Protein AF-A0A499VLR2-F1 (afdb_monomer_lite)

Structure (mmCIF, N/CA/C/O backbone):
data_AF-A0A499VLR2-F1
#
_entry.id   AF-A0A499VLR2-F1
#
loop_
_atom_site.group_PDB
_atom_site.id
_atom_site.type_symbol
_atom_site.label_atom_id
_atom_site.label_alt_id
_atom_site.label_comp_id
_atom_site.label_asym_id
_atom_site.label_entity_id
_atom_site.label_seq_id
_atom_site.pdbx_PDB_ins_code
_atom_site.Cartn_x
_atom_site.Cartn_y
_atom_site.Cartn_z
_atom_site.occupancy
_atom_site.B_iso_or_equiv
_atom_site.auth_seq_id
_atom_site.auth_comp_id
_atom_site.auth_asym_id
_atom_site.auth_atom_id
_atom_site.pdbx_PDB_model_num
ATOM 1 N N . MET A 1 1 ? 18.182 -10.866 0.833 1.00 75.00 1 MET A N 1
ATOM 2 C CA . MET A 1 1 ? 17.300 -10.562 -0.309 1.00 75.00 1 MET A CA 1
ATOM 3 C C . MET A 1 1 ? 16.477 -9.338 0.038 1.00 75.00 1 MET A C 1
ATOM 5 O O . MET A 1 1 ? 16.044 -9.208 1.186 1.00 75.00 1 MET A O 1
ATOM 9 N N . SER A 1 2 ? 16.359 -8.427 -0.916 1.00 87.06 2 SER A N 1
ATOM 10 C CA . SER A 1 2 ? 15.653 -7.152 -0.811 1.00 87.06 2 SER A CA 1
ATOM 11 C C . SER A 1 2 ? 14.658 -7.045 -1.971 1.00 87.06 2 SER A C 1
ATOM 13 O O . SER A 1 2 ? 14.656 -7.914 -2.837 1.00 87.06 2 SER A O 1
ATOM 15 N N . GLN A 1 3 ? 13.764 -6.067 -1.935 1.00 91.12 3 GLN A N 1
ATOM 16 C CA . GLN A 1 3 ? 12.796 -5.790 -2.996 1.00 91.12 3 GLN A CA 1
ATOM 17 C C . GLN A 1 3 ? 12.915 -4.324 -3.372 1.00 91.12 3 GLN A C 1
ATOM 19 O O . GLN A 1 3 ? 13.134 -3.509 -2.486 1.00 91.12 3 GLN A O 1
ATOM 24 N N . TYR A 1 4 ? 12.758 -3.998 -4.646 1.00 92.81 4 TYR A N 1
ATOM 25 C CA . TYR A 1 4 ? 12.873 -2.650 -5.176 1.00 92.81 4 TYR A CA 1
ATOM 26 C C . TYR A 1 4 ? 11.504 -2.083 -5.524 1.00 92.81 4 TYR A C 1
ATOM 28 O O . TYR A 1 4 ? 10.667 -2.738 -6.135 1.00 92.81 4 TYR A O 1
ATOM 36 N N . PHE A 1 5 ? 11.294 -0.833 -5.146 1.00 94.31 5 PHE A N 1
ATOM 37 C CA . PHE A 1 5 ? 10.159 -0.029 -5.559 1.00 94.31 5 PHE A CA 1
ATOM 38 C C . PHE A 1 5 ? 10.687 1.125 -6.392 1.00 94.31 5 PHE A C 1
ATOM 40 O O . PHE A 1 5 ? 11.601 1.832 -5.954 1.00 94.31 5 PHE A O 1
ATOM 47 N N . SER A 1 6 ? 10.117 1.315 -7.571 1.00 93.50 6 SER A N 1
ATOM 48 C CA . SER A 1 6 ? 10.561 2.323 -8.529 1.00 93.50 6 SER A CA 1
ATOM 49 C C . SER A 1 6 ? 9.383 3.040 -9.165 1.00 93.50 6 SER A C 1
ATOM 51 O O . SER A 1 6 ? 8.266 2.529 -9.229 1.00 93.50 6 SER A O 1
ATOM 53 N N . MET A 1 7 ? 9.643 4.260 -9.614 1.00 92.38 7 MET A N 1
ATOM 54 C CA . MET A 1 7 ? 8.709 5.080 -10.368 1.00 92.38 7 MET A CA 1
ATOM 55 C C . MET A 1 7 ? 9.277 5.242 -11.775 1.00 92.38 7 MET A C 1
ATOM 57 O O . MET A 1 7 ? 10.134 6.089 -12.023 1.00 92.38 7 MET A O 1
ATOM 61 N N . GLY A 1 8 ? 8.859 4.364 -12.687 1.00 89.06 8 GLY A N 1
ATOM 62 C CA . GLY A 1 8 ? 9.536 4.217 -13.970 1.00 89.06 8 GLY A CA 1
ATOM 63 C C . GLY A 1 8 ? 10.961 3.703 -13.763 1.00 89.06 8 GLY A C 1
ATOM 64 O O . GLY A 1 8 ? 11.162 2.619 -13.213 1.00 89.06 8 GLY A O 1
ATOM 65 N N . GLU A 1 9 ? 11.946 4.487 -14.197 1.00 86.81 9 GLU A N 1
ATOM 66 C CA . GLU A 1 9 ? 13.372 4.152 -14.069 1.00 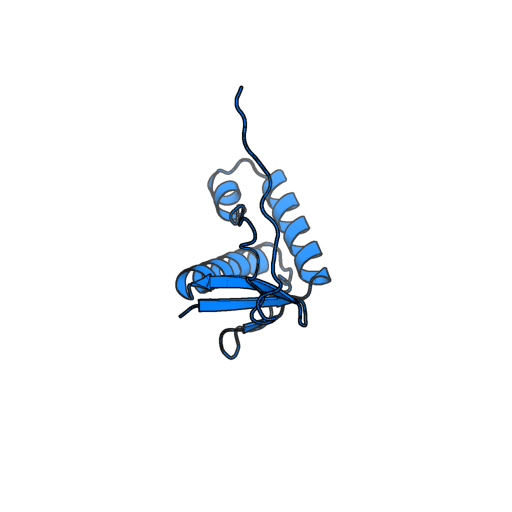86.81 9 GLU A CA 1
ATOM 67 C C . GLU A 1 9 ? 13.996 4.642 -12.752 1.00 86.81 9 GLU A C 1
ATOM 69 O O . GLU A 1 9 ? 15.129 4.283 -12.439 1.00 86.81 9 GLU A O 1
ATOM 74 N N . GLU A 1 10 ? 13.281 5.450 -11.964 1.00 87.69 10 GLU A N 1
ATOM 75 C CA . GLU A 1 10 ? 13.811 6.023 -10.726 1.00 87.69 10 GLU A CA 1
ATOM 76 C C . GLU A 1 10 ? 13.611 5.060 -9.540 1.00 87.69 10 GLU A C 1
ATOM 78 O O . GLU A 1 10 ? 12.465 4.768 -9.176 1.00 87.69 10 GLU A O 1
ATOM 83 N N . PRO A 1 11 ? 14.687 4.552 -8.906 1.00 88.31 11 PRO A N 1
ATOM 84 C CA . PRO A 1 11 ? 14.569 3.722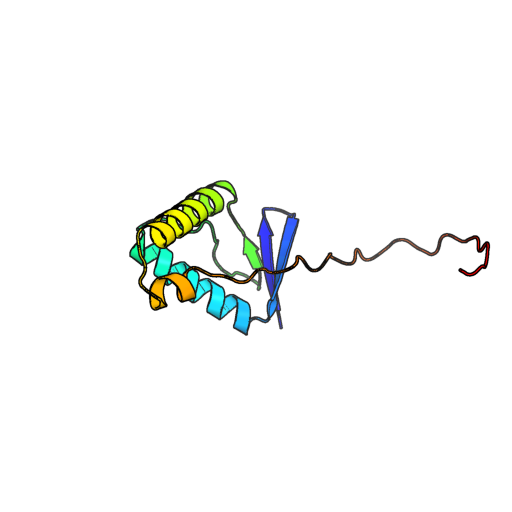 -7.715 1.00 88.31 11 PRO A CA 1
ATOM 85 C C . PRO A 1 11 ? 14.199 4.582 -6.502 1.00 88.31 11 PRO A C 1
ATOM 87 O O . PRO A 1 11 ? 14.909 5.521 -6.155 1.00 88.31 11 PRO A O 1
ATOM 90 N N . LEU A 1 12 ? 13.114 4.224 -5.815 1.00 90.38 12 LEU A N 1
ATOM 91 C CA . LEU A 1 12 ? 12.596 4.980 -4.673 1.00 90.38 12 LEU A CA 1
ATOM 92 C C . LEU A 1 12 ? 12.941 4.321 -3.333 1.00 90.38 12 LEU A C 1
ATOM 94 O O . LEU A 1 12 ? 13.290 4.995 -2.365 1.00 90.38 12 LEU A O 1
ATOM 98 N N . TRP A 1 13 ? 12.810 2.995 -3.247 1.00 90.94 13 TRP A N 1
ATOM 99 C CA . TRP A 1 13 ? 12.965 2.277 -1.983 1.00 90.94 13 TRP A CA 1
ATOM 100 C C . TRP A 1 13 ? 13.425 0.833 -2.202 1.00 90.94 13 TRP A C 1
ATOM 102 O O . TRP A 1 13 ? 12.852 0.121 -3.020 1.00 90.94 13 TRP A O 1
ATOM 112 N N . ASN A 1 14 ? 14.436 0.386 -1.446 1.00 92.62 14 ASN A N 1
ATOM 113 C CA . ASN A 1 14 ? 14.960 -0.987 -1.489 1.00 92.62 14 ASN A CA 1
ATOM 114 C C . ASN A 1 14 ? 14.915 -1.684 -0.108 1.00 92.62 14 ASN A C 1
ATOM 116 O O . ASN A 1 14 ? 15.941 -1.842 0.563 1.00 92.62 14 ASN A O 1
ATOM 120 N N . PRO A 1 15 ? 13.728 -2.050 0.396 1.00 91.00 15 PRO A N 1
ATOM 121 C CA . PRO A 1 15 ? 13.573 -2.746 1.671 1.00 91.00 15 PRO A CA 1
ATOM 122 C C . PRO A 1 15 ? 13.991 -4.215 1.637 1.00 91.00 15 PRO A C 1
ATOM 124 O O . PRO A 1 15 ? 14.005 -4.878 0.607 1.00 91.00 15 PRO A O 1
ATOM 127 N N . SER A 1 16 ? 14.181 -4.804 2.822 1.00 94.31 16 SER A N 1
ATOM 128 C CA . SER A 1 16 ? 14.167 -6.269 2.948 1.00 94.31 16 SER A CA 1
ATOM 129 C C . SER A 1 16 ? 12.831 -6.858 2.466 1.00 94.31 16 SER A C 1
ATOM 131 O O . SER A 1 16 ? 11.769 -6.274 2.705 1.00 94.31 16 SER A O 1
ATOM 133 N N . SER A 1 17 ? 12.844 -8.072 1.905 1.00 92.12 17 SER A N 1
ATOM 134 C CA . SER A 1 17 ? 11.620 -8.737 1.417 1.00 92.12 17 SER A CA 1
ATOM 135 C C . SER A 1 17 ? 10.545 -8.901 2.506 1.00 92.12 17 SER A C 1
ATOM 137 O O . SER A 1 17 ? 9.348 -8.939 2.229 1.00 92.12 17 SER A O 1
ATOM 139 N N . ARG A 1 18 ? 10.947 -8.982 3.785 1.00 92.88 18 ARG A N 1
ATOM 140 C CA . ARG A 1 18 ? 10.003 -9.043 4.912 1.00 92.88 18 ARG A CA 1
ATOM 141 C C . ARG A 1 18 ? 9.277 -7.714 5.122 1.00 92.88 18 ARG A C 1
ATOM 143 O O . ARG A 1 18 ? 8.074 -7.737 5.371 1.00 92.88 18 ARG A O 1
ATOM 150 N N . ALA A 1 19 ? 10.001 -6.598 5.051 1.00 92.19 19 ALA A N 1
ATOM 151 C CA . ALA A 1 19 ? 9.430 -5.265 5.216 1.00 92.19 19 ALA A CA 1
ATOM 152 C C . ALA A 1 19 ? 8.504 -4.922 4.044 1.00 92.19 19 ALA A C 1
ATOM 154 O O . ALA A 1 19 ? 7.365 -4.528 4.274 1.00 92.19 19 ALA A O 1
ATOM 155 N N . ALA A 1 20 ? 8.934 -5.195 2.813 1.00 92.38 20 ALA A N 1
ATOM 156 C CA . ALA A 1 20 ? 8.114 -5.000 1.622 1.00 92.38 20 ALA A CA 1
ATOM 157 C C . ALA A 1 20 ? 6.822 -5.827 1.640 1.00 92.38 20 ALA A C 1
ATOM 159 O O . ALA A 1 20 ? 5.742 -5.295 1.407 1.00 92.38 20 ALA A O 1
ATOM 160 N N . ARG A 1 21 ? 6.884 -7.108 2.028 1.00 92.94 21 ARG A N 1
ATOM 161 C CA . ARG A 1 21 ? 5.672 -7.929 2.180 1.00 92.94 21 ARG A CA 1
ATOM 162 C C . ARG A 1 21 ? 4.708 -7.375 3.231 1.00 92.94 21 ARG A C 1
ATOM 164 O O . ARG A 1 21 ? 3.497 -7.492 3.057 1.00 92.94 21 ARG A O 1
ATOM 171 N N . LEU A 1 22 ? 5.221 -6.848 4.344 1.00 93.31 22 LEU A N 1
ATOM 172 C CA . LEU A 1 22 ? 4.373 -6.252 5.379 1.00 93.31 22 LEU A CA 1
ATOM 173 C C . LEU A 1 22 ? 3.719 -4.965 4.870 1.00 93.31 22 LEU A C 1
ATOM 175 O O . LEU A 1 22 ? 2.512 -4.814 5.025 1.00 93.31 22 LEU A O 1
ATOM 179 N N . PHE A 1 23 ? 4.500 -4.110 4.209 1.00 92.38 23 PHE A N 1
ATOM 180 C CA . PHE A 1 23 ? 4.021 -2.897 3.557 1.00 92.38 23 PHE A CA 1
ATOM 181 C C . PHE A 1 23 ? 2.900 -3.203 2.556 1.00 92.38 23 PHE A C 1
ATOM 183 O O . PHE A 1 23 ? 1.797 -2.701 2.720 1.00 92.38 23 PHE A O 1
ATOM 190 N N . LEU A 1 24 ? 3.120 -4.120 1.608 1.00 93.81 24 LEU A N 1
ATOM 191 C CA . LEU A 1 24 ? 2.118 -4.505 0.603 1.00 93.81 24 LEU A CA 1
ATOM 192 C C . LEU A 1 24 ? 0.809 -5.007 1.229 1.00 93.81 24 LEU A C 1
ATOM 194 O O . LEU A 1 24 ? -0.277 -4.632 0.796 1.00 93.81 24 LEU A O 1
ATOM 198 N N . ARG A 1 25 ? 0.891 -5.834 2.280 1.00 94.50 25 ARG A N 1
ATOM 199 C CA . ARG A 1 25 ? -0.305 -6.326 2.987 1.00 94.50 25 ARG A CA 1
ATOM 200 C C . ARG A 1 25 ? -1.065 -5.206 3.677 1.00 94.50 25 ARG A C 1
ATOM 202 O O . ARG A 1 25 ? -2.289 -5.217 3.679 1.00 94.50 25 ARG A O 1
ATOM 209 N N . GLN A 1 26 ? -0.345 -4.273 4.282 1.00 93.62 26 GLN A N 1
ATOM 210 C CA . GLN A 1 26 ? -0.960 -3.155 4.970 1.00 93.62 26 GLN A CA 1
ATOM 211 C C . GLN A 1 26 ? -1.573 -2.153 3.983 1.00 93.62 26 GLN A C 1
ATOM 213 O O . GLN A 1 26 ? -2.663 -1.644 4.236 1.00 93.62 26 GLN A O 1
ATOM 218 N N . THR A 1 27 ? -0.935 -1.935 2.833 1.00 94.94 27 THR A N 1
ATOM 219 C CA . THR A 1 27 ? -1.509 -1.170 1.723 1.00 94.94 27 THR A CA 1
ATOM 220 C C . THR A 1 27 ? -2.812 -1.802 1.237 1.00 94.94 27 THR A C 1
ATOM 222 O O . THR A 1 27 ? -3.822 -1.107 1.168 1.00 94.94 27 THR A O 1
ATOM 225 N N . ALA A 1 28 ? -2.839 -3.123 1.022 1.00 95.31 28 ALA A N 1
ATOM 226 C CA . ALA A 1 28 ? -4.041 -3.840 0.588 1.00 95.31 28 ALA A CA 1
ATOM 227 C C . ALA A 1 28 ? -5.226 -3.711 1.568 1.00 95.31 28 ALA A C 1
ATOM 229 O O . ALA A 1 28 ? -6.382 -3.694 1.146 1.00 95.31 28 ALA A O 1
ATOM 230 N N . VAL A 1 29 ? -4.967 -3.577 2.877 1.00 94.94 29 VAL A N 1
ATOM 231 C CA . VAL A 1 29 ? -6.022 -3.283 3.867 1.00 94.94 29 VAL A CA 1
ATOM 232 C C . VAL A 1 29 ? -6.677 -1.933 3.578 1.00 94.94 29 VAL A C 1
ATOM 234 O O . VAL A 1 29 ? -7.901 -1.836 3.597 1.00 94.94 29 VAL A O 1
ATOM 237 N N . PHE A 1 30 ? -5.888 -0.900 3.281 1.00 94.56 30 PHE A N 1
ATOM 238 C CA . PHE A 1 30 ? -6.428 0.421 2.958 1.00 94.56 30 PHE A CA 1
ATOM 239 C C . PHE A 1 30 ? -7.046 0.491 1.562 1.00 94.56 30 PHE A C 1
ATOM 241 O O . PHE A 1 30 ? -8.019 1.217 1.391 1.00 94.56 30 PHE A O 1
ATOM 248 N N . GLU A 1 31 ? -6.558 -0.276 0.585 1.00 96.38 31 GLU A N 1
ATOM 249 C CA . GLU A 1 31 ? -7.239 -0.403 -0.711 1.00 96.38 31 GLU A CA 1
ATOM 250 C C . GLU A 1 31 ? -8.654 -0.958 -0.537 1.00 96.38 31 GLU A C 1
ATOM 252 O O . GLU A 1 31 ? -9.607 -0.407 -1.087 1.00 96.38 31 GLU A O 1
ATOM 257 N N . ALA A 1 32 ? -8.808 -2.002 0.283 1.00 96.81 32 ALA A N 1
ATOM 258 C CA . ALA A 1 32 ? -10.109 -2.588 0.585 1.00 96.81 32 ALA A CA 1
ATOM 259 C C . ALA A 1 32 ? -11.009 -1.642 1.398 1.00 96.81 32 ALA A C 1
ATOM 261 O O . ALA A 1 32 ? -12.190 -1.511 1.089 1.00 96.81 32 ALA A O 1
ATOM 262 N N . GLU A 1 33 ? -10.457 -0.970 2.412 1.00 94.81 33 GLU A N 1
ATOM 263 C CA . GLU A 1 33 ? -11.203 -0.040 3.274 1.00 94.81 33 GLU A CA 1
ATOM 264 C C . GLU A 1 33 ? -11.669 1.215 2.519 1.00 94.81 33 GLU A C 1
ATOM 266 O O . GLU A 1 33 ? -12.770 1.713 2.748 1.00 94.81 33 GLU A O 1
ATOM 271 N N . LEU A 1 34 ? -10.838 1.747 1.618 1.00 95.19 34 LEU A N 1
ATOM 272 C CA . LEU A 1 34 ? -11.128 2.980 0.882 1.00 95.19 34 LEU A CA 1
ATOM 273 C C . LEU A 1 34 ? -11.793 2.729 -0.476 1.00 95.19 34 LEU A C 1
ATOM 275 O O . LEU A 1 34 ? -12.353 3.662 -1.050 1.00 95.19 34 LEU A O 1
ATOM 279 N N . GLY A 1 35 ? -11.727 1.503 -1.002 1.00 97.25 35 GLY A N 1
ATOM 280 C CA . GLY A 1 35 ? -12.192 1.170 -2.350 1.00 97.25 35 GLY A CA 1
ATOM 281 C C . GLY A 1 35 ? -11.381 1.855 -3.454 1.00 97.25 35 GLY A C 1
ATOM 282 O O . GLY A 1 35 ? -11.911 2.110 -4.535 1.00 97.25 35 GLY A O 1
ATOM 283 N N . LEU A 1 36 ? -10.118 2.194 -3.175 1.00 97.62 36 LEU A N 1
ATOM 284 C CA . LEU A 1 36 ? -9.230 2.922 -4.081 1.00 97.62 36 LEU A CA 1
ATOM 285 C C . LEU A 1 36 ? -7.963 2.107 -4.359 1.00 97.62 36 LEU A C 1
ATOM 287 O O . LEU A 1 36 ? -7.416 1.527 -3.422 1.00 97.62 36 LEU A O 1
ATOM 291 N N . PRO A 1 37 ? -7.463 2.092 -5.606 1.00 97.31 37 PRO A N 1
ATOM 292 C CA . PRO A 1 37 ? -6.173 1.485 -5.910 1.00 97.31 37 PRO A CA 1
ATOM 293 C C . PRO A 1 37 ? -5.033 2.294 -5.280 1.00 97.31 37 PRO A C 1
ATOM 295 O O . PRO A 1 37 ? -5.087 3.522 -5.246 1.00 97.31 37 PRO A O 1
ATOM 298 N N . SER A 1 38 ? -3.984 1.611 -4.824 1.00 96.81 38 SER A N 1
ATOM 299 C CA . SER A 1 38 ? -2.817 2.226 -4.179 1.00 96.81 38 SER A CA 1
ATOM 300 C C . SER A 1 38 ? -1.764 2.769 -5.136 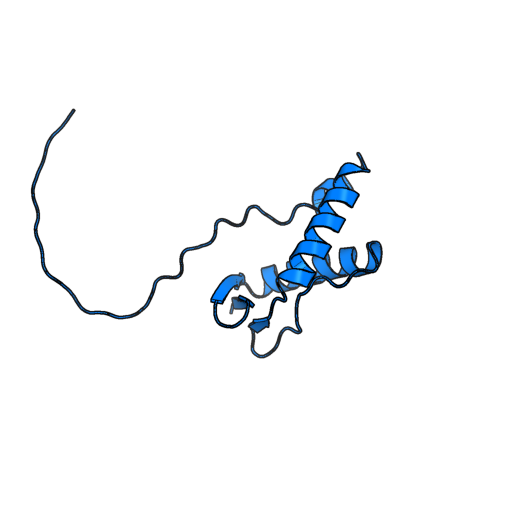1.00 96.81 38 SER A C 1
ATOM 302 O O . SER A 1 38 ? -0.880 3.506 -4.711 1.00 96.81 38 SER A O 1
ATOM 304 N N . GLY A 1 39 ? -1.825 2.387 -6.413 1.00 96.31 39 GLY A N 1
ATOM 305 C CA . GLY A 1 39 ? -0.795 2.713 -7.401 1.00 96.31 39 GLY A CA 1
ATOM 306 C C . GLY A 1 39 ? 0.441 1.814 -7.326 1.00 96.31 39 GLY A C 1
ATOM 307 O O . GLY A 1 39 ? 1.365 2.008 -8.108 1.00 96.31 39 GLY A O 1
ATOM 308 N N . LEU A 1 40 ? 0.465 0.821 -6.430 1.00 96.00 40 LEU A N 1
ATOM 309 C CA . LEU A 1 40 ? 1.497 -0.213 -6.419 1.00 96.00 40 LEU A CA 1
ATOM 310 C C . LEU A 1 40 ? 1.186 -1.276 -7.479 1.00 96.00 40 LEU A C 1
ATOM 312 O O . LEU A 1 40 ? 0.101 -1.859 -7.496 1.00 96.00 40 LEU A O 1
ATOM 316 N N . GLY A 1 41 ? 2.149 -1.533 -8.357 1.00 95.06 41 GLY A N 1
ATOM 317 C CA . GLY A 1 41 ? 2.113 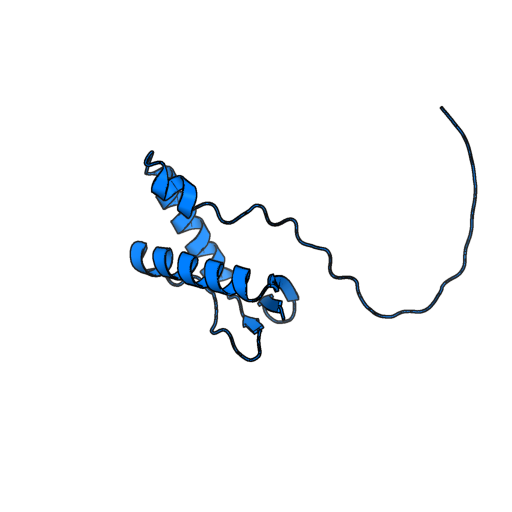-2.627 -9.316 1.00 95.06 41 GLY A CA 1
ATOM 318 C C . GLY A 1 41 ? 2.339 -3.999 -8.665 1.00 95.06 41 GLY A C 1
ATOM 319 O O . GLY A 1 41 ? 2.600 -4.104 -7.462 1.00 95.06 41 GLY A O 1
ATOM 320 N N . PRO A 1 42 ? 2.245 -5.086 -9.451 1.00 94.56 42 PRO A N 1
ATOM 321 C CA . PRO A 1 42 ? 2.612 -6.409 -8.968 1.00 94.56 42 PRO A CA 1
ATOM 322 C C . PRO A 1 42 ? 4.106 -6.456 -8.615 1.00 94.56 42 PRO A C 1
ATOM 324 O O . PRO A 1 42 ? 4.931 -5.803 -9.250 1.00 94.56 42 PRO A O 1
ATOM 327 N N . MET A 1 43 ? 4.447 -7.251 -7.599 1.00 93.81 43 MET A N 1
ATOM 328 C CA . MET A 1 43 ? 5.837 -7.562 -7.268 1.00 93.81 43 MET A CA 1
ATOM 329 C C . MET A 1 43 ? 6.337 -8.660 -8.215 1.00 93.81 43 MET A C 1
ATOM 331 O O . MET A 1 43 ? 5.963 -9.825 -8.055 1.00 93.81 43 MET A O 1
ATOM 335 N N . GLU A 1 44 ? 7.176 -8.298 -9.179 1.00 93.38 44 GLU A N 1
ATOM 336 C CA . GLU A 1 44 ? 7.714 -9.179 -10.218 1.00 93.38 44 GLU A CA 1
ATOM 337 C C . GLU A 1 44 ? 9.238 -9.063 -10.263 1.00 93.38 44 GLU A C 1
ATOM 339 O O . GLU A 1 44 ? 9.777 -7.966 -10.300 1.00 93.38 44 GLU A O 1
ATOM 344 N N . ASN A 1 45 ? 9.953 -10.194 -10.248 1.00 92.38 45 ASN A N 1
ATOM 345 C CA . ASN A 1 45 ? 11.426 -10.220 -10.225 1.00 92.38 45 ASN A CA 1
ATOM 346 C C . ASN A 1 45 ? 12.049 -9.347 -9.115 1.00 92.38 45 ASN A C 1
ATOM 348 O O . ASN A 1 45 ? 13.067 -8.700 -9.329 1.00 92.38 45 ASN A O 1
ATOM 352 N N . ASP A 1 46 ? 11.428 -9.344 -7.931 1.00 92.75 46 ASP A N 1
ATOM 353 C CA . ASP A 1 46 ? 11.791 -8.495 -6.787 1.00 92.75 46 ASP A CA 1
ATOM 354 C C . ASP A 1 46 ? 11.629 -6.978 -7.021 1.00 92.75 46 ASP A C 1
ATOM 356 O O . ASP A 1 46 ? 12.072 -6.193 -6.185 1.00 92.75 46 ASP A O 1
ATOM 360 N N . GLU A 1 47 ? 10.934 -6.561 -8.082 1.00 93.25 47 GLU A N 1
ATOM 361 C CA . GLU A 1 47 ? 10.619 -5.166 -8.401 1.00 93.25 47 GLU A CA 1
ATOM 362 C C . GLU A 1 47 ? 9.108 -4.883 -8.358 1.00 93.25 47 GLU A C 1
ATOM 364 O O . GLU A 1 47 ? 8.276 -5.717 -8.711 1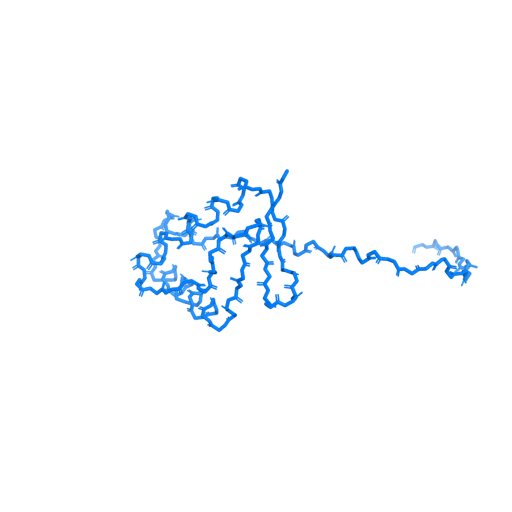.00 93.25 47 GLU A O 1
ATOM 369 N N . CYS A 1 48 ? 8.743 -3.673 -7.937 1.00 95.19 48 CYS A N 1
ATOM 370 C CA . CYS A 1 48 ? 7.379 -3.155 -7.928 1.00 95.19 48 CYS A CA 1
ATOM 371 C C . CYS A 1 48 ? 7.364 -1.746 -8.523 1.00 95.19 48 CYS A C 1
ATOM 373 O O . CYS A 1 48 ? 7.931 -0.813 -7.951 1.00 95.19 48 CYS A O 1
ATOM 375 N N . GLN A 1 49 ? 6.658 -1.581 -9.639 1.00 96.12 49 GLN A N 1
ATOM 376 C CA . GLN A 1 49 ? 6.452 -0.275 -10.263 1.00 96.12 49 GLN A CA 1
ATOM 377 C C . GLN A 1 49 ? 5.370 0.518 -9.532 1.00 96.12 49 GLN A C 1
ATOM 379 O O . GLN A 1 49 ? 4.362 -0.043 -9.104 1.00 96.12 49 GLN A O 1
ATOM 384 N N . ILE A 1 50 ? 5.578 1.822 -9.390 1.00 96.06 50 ILE A N 1
ATOM 385 C CA . ILE A 1 50 ? 4.664 2.741 -8.718 1.00 96.06 50 ILE A CA 1
ATOM 386 C C . ILE A 1 50 ? 4.109 3.736 -9.734 1.00 96.06 50 ILE A C 1
ATOM 388 O O . ILE A 1 50 ? 4.854 4.506 -10.340 1.00 96.06 50 ILE A O 1
ATOM 392 N N . ASP A 1 51 ? 2.784 3.778 -9.850 1.00 96.56 51 ASP A N 1
ATOM 393 C CA . ASP A 1 51 ? 2.077 4.888 -10.480 1.00 96.56 51 ASP A CA 1
ATOM 394 C C . ASP A 1 51 ? 1.961 6.044 -9.478 1.00 96.56 51 ASP A C 1
ATOM 396 O O . ASP A 1 51 ? 1.239 5.972 -8.480 1.00 96.56 51 ASP A O 1
ATOM 400 N N . SER A 1 52 ? 2.692 7.124 -9.744 1.00 92.62 52 SER A N 1
ATOM 401 C CA . SER A 1 52 ? 2.795 8.282 -8.854 1.00 92.62 52 SER A CA 1
ATOM 402 C C . SER A 1 52 ? 1.490 9.051 -8.687 1.00 92.62 52 SER A C 1
ATOM 404 O O . SER A 1 52 ? 1.207 9.572 -7.605 1.00 92.62 52 SER A O 1
ATOM 406 N N . VAL A 1 53 ? 0.678 9.105 -9.742 1.00 95.38 53 VAL A N 1
ATOM 407 C CA . VAL A 1 53 ? -0.585 9.839 -9.750 1.00 95.38 53 VAL A CA 1
ATOM 408 C C . VAL A 1 53 ? -1.601 9.083 -8.905 1.00 95.38 53 VAL A C 1
ATOM 410 O O . VAL A 1 53 ? -2.263 9.674 -8.047 1.00 95.38 53 VAL A O 1
ATOM 413 N N . VAL A 1 54 ? -1.681 7.765 -9.097 1.00 97.31 54 VAL A N 1
ATOM 414 C CA . VAL A 1 54 ? -2.579 6.906 -8.321 1.00 97.31 54 VAL A CA 1
ATOM 415 C C . VAL A 1 54 ? -2.131 6.834 -6.860 1.00 97.31 54 VAL A C 1
ATOM 417 O O . VAL A 1 54 ? -2.962 7.008 -5.966 1.00 97.31 54 VAL A O 1
ATOM 420 N N . LEU A 1 55 ? -0.827 6.683 -6.601 1.00 94.56 55 LEU A N 1
ATOM 421 C CA . LEU A 1 55 ? -0.287 6.674 -5.240 1.00 94.56 55 LEU A CA 1
ATOM 422 C C . LEU A 1 55 ? -0.567 7.990 -4.506 1.00 94.56 55 LEU A C 1
ATOM 424 O O . LEU A 1 55 ? -0.954 7.967 -3.339 1.00 94.56 55 LEU A O 1
ATOM 428 N N . GLY A 1 56 ? -0.428 9.136 -5.178 1.00 93.75 56 GLY A N 1
ATOM 429 C CA . GLY A 1 56 ? -0.740 10.438 -4.591 1.00 93.75 56 GLY A CA 1
ATOM 430 C C . GLY A 1 56 ? -2.211 10.564 -4.184 1.00 93.75 56 GLY A C 1
ATOM 431 O O . GLY A 1 56 ? -2.519 11.016 -3.078 1.00 93.75 56 GLY A O 1
ATOM 432 N N . ALA A 1 57 ? -3.135 10.126 -5.044 1.00 96.38 57 ALA A N 1
ATOM 433 C CA . ALA A 1 57 ? -4.564 10.121 -4.730 1.00 96.38 57 ALA A CA 1
ATOM 434 C C . ALA A 1 57 ? -4.888 9.189 -3.548 1.00 96.38 57 ALA A C 1
ATOM 436 O O . ALA A 1 57 ? -5.609 9.580 -2.626 1.00 96.38 57 ALA A O 1
ATOM 437 N N . PHE A 1 58 ? -4.309 7.987 -3.542 1.00 96.12 58 PHE A N 1
ATOM 438 C CA . PHE A 1 58 ? -4.466 7.017 -2.464 1.00 96.12 58 PHE A CA 1
ATOM 439 C C . PHE A 1 58 ? -3.923 7.531 -1.126 1.00 96.12 58 PHE A C 1
ATOM 441 O O . PHE A 1 58 ? -4.626 7.488 -0.116 1.00 96.12 58 PHE A O 1
ATOM 448 N N . ALA A 1 59 ? -2.706 8.081 -1.109 1.00 93.31 59 ALA A N 1
ATOM 449 C CA . ALA A 1 59 ? -2.079 8.616 0.097 1.00 93.31 59 ALA A CA 1
ATOM 450 C C . ALA A 1 59 ? -2.906 9.757 0.711 1.00 93.31 59 ALA A C 1
ATOM 452 O O . ALA A 1 59 ? -3.154 9.766 1.919 1.00 93.31 59 ALA A O 1
ATOM 453 N N . ASN A 1 60 ? -3.416 10.671 -0.119 1.00 94.50 60 ASN A N 1
ATOM 454 C CA . ASN A 1 60 ? -4.318 11.731 0.333 1.00 94.50 60 ASN A CA 1
ATOM 455 C C . ASN A 1 60 ? -5.613 11.168 0.938 1.00 94.50 60 ASN A C 1
ATOM 457 O O . ASN A 1 60 ? -6.083 11.664 1.963 1.00 94.50 60 ASN A O 1
ATOM 461 N N . ALA A 1 61 ? -6.178 10.107 0.353 1.00 94.94 61 ALA A N 1
ATOM 462 C CA . ALA A 1 61 ? -7.363 9.452 0.896 1.00 94.94 61 ALA A CA 1
ATOM 463 C C . ALA A 1 61 ? -7.092 8.773 2.252 1.00 94.94 61 ALA A C 1
ATOM 465 O O . ALA A 1 61 ? -7.917 8.888 3.163 1.00 94.94 61 ALA A O 1
ATOM 466 N N . VAL A 1 62 ? -5.929 8.130 2.425 1.00 92.69 62 VAL A N 1
ATOM 467 C CA . VAL A 1 62 ? -5.494 7.552 3.710 1.00 92.69 62 VAL A CA 1
ATOM 468 C C . VAL A 1 62 ? -5.332 8.644 4.772 1.00 92.69 62 VAL A C 1
ATOM 470 O O . VAL A 1 62 ? -5.831 8.485 5.887 1.00 92.69 62 VAL A O 1
ATOM 473 N N . LEU A 1 63 ? -4.704 9.777 4.437 1.00 91.38 63 LEU A N 1
ATOM 474 C CA . LEU A 1 63 ? -4.554 10.919 5.349 1.00 91.38 63 LEU A CA 1
ATOM 475 C C . LEU A 1 63 ? -5.913 11.504 5.753 1.00 91.38 63 LEU A C 1
ATOM 477 O O . LEU A 1 63 ? -6.197 11.642 6.943 1.00 91.38 63 LEU A O 1
ATOM 481 N N . ALA A 1 64 ? -6.804 11.738 4.790 1.00 92.50 64 ALA A N 1
ATOM 482 C CA . ALA A 1 64 ? -8.153 12.222 5.066 1.00 92.50 64 ALA A CA 1
ATOM 483 C C . ALA A 1 64 ? -8.982 11.219 5.889 1.00 92.50 64 ALA A C 1
ATOM 485 O O . ALA A 1 64 ? -9.840 11.615 6.679 1.00 92.50 64 ALA A O 1
ATOM 486 N N . HIS A 1 65 ? -8.775 9.909 5.707 1.00 90.50 65 HIS A N 1
ATOM 487 C CA . HIS A 1 65 ? -9.390 8.874 6.545 1.00 90.50 65 HIS A CA 1
ATOM 488 C C . HIS A 1 65 ? -8.856 8.930 7.979 1.00 90.50 65 HIS A C 1
ATOM 490 O O . HIS A 1 65 ? -9.639 8.914 8.930 1.00 90.50 65 HIS A O 1
ATOM 496 N N . ARG A 1 66 ? -7.537 9.080 8.136 1.00 90.06 66 ARG A N 1
ATOM 497 C CA . ARG A 1 66 ? -6.864 9.220 9.429 1.00 90.06 66 ARG A CA 1
ATOM 498 C C . ARG A 1 66 ? -7.357 10.441 10.210 1.00 90.06 66 ARG A C 1
ATOM 500 O O . ARG A 1 66 ? -7.595 10.335 11.407 1.00 90.06 66 ARG A O 1
ATOM 507 N N . GLU A 1 67 ? -7.543 11.583 9.553 1.00 90.31 67 GLU A N 1
ATOM 508 C CA . GLU A 1 67 ? -7.997 12.832 10.189 1.00 90.31 67 GLU A CA 1
ATOM 509 C C . GLU A 1 67 ? -9.441 12.773 10.705 1.00 90.31 67 GLU A C 1
ATOM 511 O O . GLU A 1 67 ? -9.791 13.447 11.675 1.00 90.31 67 GLU A O 1
ATOM 516 N N . ARG A 1 68 ? -10.286 11.937 10.093 1.00 91.44 68 ARG A N 1
ATOM 517 C CA . ARG A 1 68 ? -11.697 11.782 10.476 1.00 91.44 68 ARG A CA 1
ATOM 518 C C . ARG A 1 68 ? -11.910 10.931 11.726 1.00 91.44 68 ARG A C 1
ATOM 520 O O . ARG A 1 68 ? -13.037 10.843 12.210 1.00 91.44 68 ARG A O 1
ATOM 527 N N . THR A 1 69 ? -10.862 10.310 12.264 1.00 87.12 69 THR A N 1
ATOM 528 C CA . THR A 1 69 ? -10.962 9.411 13.415 1.00 87.12 69 THR A CA 1
ATOM 529 C C . THR A 1 69 ? -9.980 9.776 14.522 1.00 87.12 69 THR A C 1
ATOM 531 O O . THR A 1 69 ? -8.887 10.279 14.293 1.00 87.12 69 THR A O 1
ATOM 534 N N . ARG A 1 70 ? -10.368 9.484 15.766 1.00 85.81 70 ARG A N 1
ATOM 535 C CA . ARG A 1 70 ? -9.471 9.517 16.935 1.00 85.81 70 ARG A CA 1
ATOM 536 C C . ARG A 1 70 ? -9.099 8.1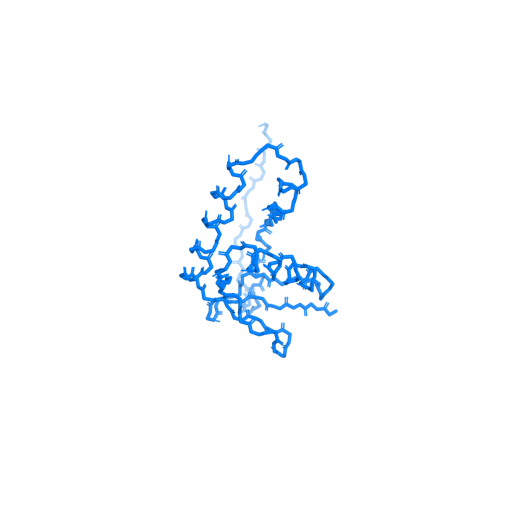11 17.417 1.00 85.81 70 ARG A C 1
ATOM 538 O O . ARG A 1 70 ? -8.504 7.962 18.480 1.00 85.81 70 ARG A O 1
ATOM 545 N N . HIS A 1 71 ? -9.479 7.071 16.672 1.00 89.25 71 HIS A N 1
ATOM 546 C CA . HIS A 1 71 ? -9.278 5.686 17.082 1.00 89.25 71 HIS A CA 1
ATOM 547 C C . HIS A 1 71 ? -7.810 5.273 16.914 1.00 89.25 71 HIS A C 1
ATOM 549 O O . HIS A 1 71 ? -7.303 5.192 15.795 1.00 89.25 71 HIS A O 1
ATOM 555 N N . ALA A 1 72 ? -7.139 4.963 18.025 1.00 87.56 72 ALA A N 1
ATOM 556 C CA . ALA A 1 72 ? -5.691 4.736 18.071 1.00 87.56 72 ALA A CA 1
ATOM 557 C C . ALA A 1 72 ? -5.190 3.665 17.086 1.00 87.56 72 ALA A C 1
ATOM 559 O O . ALA A 1 72 ? -4.131 3.829 16.491 1.00 87.56 72 ALA A O 1
ATOM 560 N N . VAL A 1 73 ? -5.968 2.598 16.870 1.00 87.25 73 VAL A N 1
ATOM 561 C CA . VAL A 1 73 ? -5.612 1.531 15.917 1.00 87.25 73 VAL A CA 1
ATOM 562 C C . VAL A 1 73 ? -5.518 2.058 14.485 1.00 87.25 73 VAL A C 1
ATOM 564 O O . VAL A 1 73 ? -4.532 1.788 13.811 1.00 87.25 73 VAL A O 1
ATOM 567 N N . ILE A 1 74 ? -6.497 2.845 14.031 1.00 86.44 74 ILE A N 1
ATOM 568 C CA . ILE A 1 74 ? -6.488 3.391 12.667 1.00 86.44 74 ILE A CA 1
ATOM 569 C C . ILE A 1 74 ? -5.309 4.353 12.516 1.00 86.44 74 ILE A C 1
ATOM 571 O O . ILE A 1 74 ? -4.559 4.257 11.553 1.00 86.44 74 ILE A O 1
ATOM 575 N N . LEU A 1 75 ? -5.075 5.206 13.518 1.00 87.94 75 LEU A N 1
ATOM 576 C CA . LEU A 1 75 ? -3.931 6.120 13.520 1.00 87.94 75 LEU A CA 1
ATOM 577 C C . LEU A 1 75 ? -2.586 5.383 13.416 1.00 87.94 75 LEU A C 1
ATOM 579 O O . LEU A 1 75 ? -1.707 5.850 12.694 1.00 87.94 75 LEU A O 1
ATOM 583 N N . ALA A 1 76 ? -2.431 4.259 14.124 1.00 87.06 76 ALA A N 1
ATOM 584 C CA . ALA A 1 76 ? -1.215 3.449 14.109 1.00 87.06 76 ALA A CA 1
ATOM 585 C C . ALA A 1 76 ? -1.014 2.719 12.774 1.00 87.06 76 ALA A C 1
ATOM 587 O O . ALA A 1 76 ? 0.107 2.634 12.287 1.00 87.06 76 ALA A O 1
ATOM 588 N N . LEU A 1 77 ? -2.093 2.220 12.171 1.00 86.56 77 LEU A N 1
ATOM 589 C CA . LEU A 1 77 ? -2.041 1.509 10.895 1.00 86.56 77 LEU A CA 1
ATOM 590 C C . LEU A 1 77 ? -1.837 2.453 9.702 1.00 86.56 77 LEU A C 1
ATOM 592 O O . LEU A 1 77 ? -1.190 2.071 8.731 1.00 86.56 77 LEU A O 1
ATOM 596 N N . SER A 1 78 ? -2.348 3.687 9.767 1.00 83.44 78 SER A N 1
ATOM 597 C CA . SER A 1 78 ? -2.165 4.697 8.714 1.00 83.44 78 SER A CA 1
ATOM 598 C C . SER A 1 78 ? -0.753 5.287 8.664 1.00 83.44 78 SER A C 1
ATOM 600 O O . SER A 1 78 ? -0.410 5.941 7.683 1.00 83.44 78 SER A O 1
ATOM 602 N N . LEU A 1 79 ? 0.070 5.086 9.696 1.00 64.00 79 LEU A N 1
ATOM 603 C CA . LEU A 1 79 ? 1.449 5.560 9.713 1.00 64.00 79 LEU A CA 1
ATOM 604 C C . LEU A 1 79 ? 2.356 4.504 9.066 1.00 64.00 79 LEU A C 1
ATOM 606 O O . LEU A 1 79 ? 2.764 3.548 9.721 1.00 64.00 79 LEU A O 1
ATOM 610 N N . HIS A 1 80 ? 2.693 4.679 7.790 1.00 62.03 80 HIS A N 1
ATOM 611 C CA . HIS A 1 80 ? 3.874 4.012 7.237 1.00 62.03 80 HIS A CA 1
ATOM 612 C C . HIS A 1 80 ? 5.063 4.936 7.412 1.00 62.03 80 HIS A C 1
ATOM 614 O O . HIS A 1 80 ? 4.949 6.137 7.186 1.00 62.03 80 HIS A O 1
ATOM 620 N N . GLY A 1 81 ? 6.145 4.354 7.930 1.00 52.03 81 GLY A N 1
ATOM 621 C CA . GLY A 1 81 ? 7.255 5.059 8.547 1.00 52.03 81 GLY A CA 1
ATOM 622 C C . GLY A 1 81 ? 7.796 6.217 7.723 1.00 52.03 81 GLY A C 1
ATOM 623 O O . GLY A 1 81 ? 7.845 6.169 6.496 1.00 52.03 81 GLY A O 1
ATOM 624 N N . GLU A 1 82 ? 8.261 7.224 8.451 1.00 44.97 82 GLU A N 1
ATOM 625 C CA . GLU A 1 82 ? 9.192 8.245 7.990 1.00 44.97 82 GLU A CA 1
ATOM 626 C C . GLU A 1 82 ? 10.478 7.536 7.530 1.00 44.97 82 GLU A C 1
ATOM 628 O O . GLU A 1 82 ? 11.452 7.392 8.264 1.00 44.97 82 GLU A O 1
ATOM 633 N N . GLY A 1 83 ? 10.435 6.949 6.337 1.00 43.69 83 GLY A N 1
ATOM 634 C CA . GLY A 1 83 ? 11.576 6.332 5.696 1.00 43.69 83 GLY A CA 1
ATOM 635 C C . GLY A 1 83 ? 12.433 7.447 5.138 1.00 43.69 83 GLY A C 1
ATOM 636 O O . GLY A 1 83 ? 12.144 7.974 4.069 1.00 43.69 83 GLY A O 1
ATOM 637 N N . THR A 1 84 ? 13.481 7.820 5.868 1.00 39.94 84 THR A N 1
ATOM 638 C CA . THR A 1 84 ? 14.606 8.558 5.297 1.00 39.94 84 THR A CA 1
ATOM 639 C C . THR A 1 84 ? 15.055 7.815 4.041 1.00 39.94 84 THR A C 1
ATOM 641 O O . THR A 1 84 ? 15.487 6.662 4.141 1.00 39.94 84 THR A O 1
ATOM 644 N N . ALA A 1 85 ? 14.902 8.441 2.872 1.00 42.84 85 ALA A N 1
ATOM 645 C CA . ALA A 1 85 ? 15.471 7.948 1.628 1.00 42.84 85 ALA A CA 1
ATOM 646 C C . ALA A 1 85 ? 16.953 7.640 1.881 1.00 42.84 85 ALA A C 1
ATOM 648 O O . ALA A 1 85 ? 17.719 8.521 2.266 1.00 42.84 85 ALA A O 1
ATOM 649 N N . VAL A 1 86 ? 17.339 6.371 1.758 1.00 47.22 86 VAL A N 1
ATOM 650 C CA . VAL A 1 86 ? 18.752 5.998 1.737 1.00 47.22 86 VAL A CA 1
ATOM 651 C C . VAL A 1 86 ? 19.229 6.305 0.328 1.00 47.22 86 VAL A C 1
ATOM 653 O O . VAL A 1 86 ? 18.828 5.642 -0.626 1.00 47.22 86 VAL A O 1
ATOM 656 N N . GLU A 1 87 ? 20.007 7.378 0.235 1.00 42.00 87 GLU A N 1
ATOM 657 C CA . GLU A 1 87 ? 20.681 7.878 -0.957 1.00 42.00 87 GLU A CA 1
ATOM 658 C C . GLU A 1 87 ? 21.366 6.721 -1.698 1.00 42.00 87 GLU A C 1
ATOM 660 O O . GLU A 1 87 ? 22.169 5.979 -1.128 1.00 42.00 87 GLU A O 1
ATOM 665 N N . GLY A 1 88 ? 20.980 6.519 -2.958 1.00 39.94 88 GLY A N 1
ATOM 666 C CA . GLY A 1 88 ? 21.576 5.511 -3.821 1.00 39.94 88 GLY A CA 1
ATOM 667 C C . GLY A 1 88 ? 23.027 5.872 -4.110 1.00 39.94 88 GLY A C 1
ATOM 668 O O . GLY A 1 88 ? 23.302 6.851 -4.800 1.00 39.94 88 GLY A O 1
ATOM 669 N N . GLU A 1 89 ? 23.959 5.074 -3.596 1.00 38.78 89 GLU A N 1
ATOM 670 C CA . GLU A 1 89 ? 25.369 5.170 -3.953 1.00 38.78 89 GLU A CA 1
ATOM 671 C C . GLU A 1 89 ? 25.532 4.769 -5.427 1.00 38.78 89 GLU A C 1
ATOM 673 O O . GLU A 1 89 ? 25.456 3.596 -5.801 1.00 38.78 89 GLU A O 1
ATOM 678 N N . GLY A 1 90 ? 25.697 5.780 -6.281 1.00 37.16 90 GLY A N 1
ATOM 679 C CA . GLY A 1 90 ? 26.017 5.616 -7.689 1.00 37.16 90 GLY A CA 1
ATOM 680 C C . GLY A 1 90 ? 27.373 4.935 -7.853 1.00 37.16 90 GLY A C 1
ATOM 681 O O . GLY A 1 90 ? 28.420 5.498 -7.535 1.00 37.16 90 GLY A O 1
ATOM 682 N N . ALA A 1 91 ? 27.359 3.720 -8.390 1.00 39.03 91 ALA A N 1
ATOM 683 C CA . ALA A 1 91 ? 28.562 3.037 -8.826 1.00 39.03 91 ALA A CA 1
ATOM 684 C C . ALA A 1 91 ? 29.087 3.657 -10.137 1.00 39.03 91 ALA A C 1
ATOM 686 O O . ALA A 1 91 ? 28.471 3.508 -11.190 1.00 39.03 91 ALA A O 1
ATOM 687 N N . GLY A 1 92 ? 30.277 4.267 -10.076 1.00 32.53 92 GLY A N 1
ATOM 688 C CA . GLY A 1 92 ? 31.243 4.234 -11.180 1.00 32.53 92 GLY A CA 1
ATOM 689 C C . GLY A 1 92 ? 31.595 5.554 -11.874 1.00 32.53 92 GLY A C 1
ATOM 690 O O . GLY A 1 92 ? 31.127 5.820 -12.973 1.00 32.53 92 GLY A O 1
ATOM 691 N N . ALA A 1 93 ? 32.564 6.292 -11.323 1.00 33.62 93 ALA A N 1
ATOM 692 C CA . ALA A 1 93 ? 33.555 7.041 -12.106 1.00 33.62 93 ALA A CA 1
ATOM 693 C C . ALA A 1 93 ? 34.821 7.251 -11.252 1.00 33.62 93 ALA A C 1
ATOM 695 O O . ALA A 1 93 ? 34.726 7.495 -10.054 1.00 33.62 93 ALA A O 1
ATOM 696 N N . GLY A 1 94 ? 35.997 7.056 -11.857 1.00 31.56 94 GLY A N 1
ATOM 697 C CA . GLY A 1 94 ? 37.293 6.864 -11.190 1.00 31.56 94 GLY A CA 1
ATOM 698 C C . GLY A 1 94 ? 37.842 8.046 -10.370 1.00 31.56 94 GLY A C 1
ATOM 699 O O . GLY A 1 94 ? 37.221 9.104 -10.282 1.00 31.56 94 GLY A O 1
ATOM 700 N N . PRO A 1 95 ? 39.031 7.879 -9.755 1.00 35.34 95 PRO A N 1
ATOM 701 C CA . PRO A 1 95 ? 39.538 8.813 -8.766 1.00 35.34 95 PRO A CA 1
ATOM 702 C C . PRO A 1 95 ? 40.011 10.091 -9.457 1.00 35.34 95 PRO A C 1
ATOM 704 O O . PRO A 1 95 ? 40.995 10.085 -10.197 1.00 35.34 95 PRO A O 1
ATOM 707 N N . VAL A 1 96 ? 39.331 11.203 -9.191 1.00 41.91 96 VAL A N 1
ATOM 708 C CA . VAL A 1 96 ? 39.851 12.538 -9.491 1.00 41.91 96 VAL A CA 1
ATOM 709 C C . VAL A 1 96 ? 40.480 13.122 -8.232 1.00 41.91 96 VAL A C 1
ATOM 711 O O . VAL A 1 96 ? 39.855 13.301 -7.191 1.00 41.91 96 VAL A O 1
ATOM 714 N N . HIS A 1 97 ? 41.783 13.339 -8.355 1.00 32.69 97 HIS A N 1
ATOM 715 C CA . HIS A 1 97 ? 42.700 13.918 -7.388 1.00 32.69 97 HIS A CA 1
ATOM 716 C C . HIS A 1 97 ? 42.290 15.330 -6.906 1.00 32.69 97 HIS A C 1
ATOM 718 O O . HIS A 1 97 ? 42.137 16.221 -7.733 1.00 32.69 97 HIS A O 1
ATOM 724 N N . ALA A 1 98 ? 42.348 15.512 -5.574 1.00 34.19 98 ALA A N 1
ATOM 725 C CA . ALA A 1 98 ? 42.937 16.645 -4.818 1.00 34.19 98 ALA A CA 1
ATOM 726 C C . ALA A 1 98 ? 42.258 18.050 -4.851 1.00 34.19 98 ALA A C 1
ATOM 728 O O . ALA A 1 98 ? 41.507 18.333 -5.777 1.00 34.19 98 ALA A O 1
ATOM 729 N N . PRO A 1 99 ? 42.554 18.981 -3.898 1.00 37.00 99 PRO A N 1
ATOM 730 C CA . PRO A 1 99 ? 43.534 18.917 -2.804 1.00 37.00 99 PRO A CA 1
ATOM 731 C C . PRO A 1 99 ? 43.013 19.235 -1.383 1.00 37.00 99 PRO A C 1
ATOM 733 O O . PRO A 1 99 ? 41.971 19.842 -1.157 1.00 37.00 99 PRO A O 1
ATOM 736 N N . VAL A 1 100 ? 43.850 18.845 -0.419 1.00 40.28 100 VAL A N 1
ATOM 737 C CA . VAL A 1 100 ? 43.821 19.201 1.005 1.00 40.28 100 VAL A CA 1
ATOM 738 C C . VAL A 1 100 ? 44.232 20.663 1.209 1.00 40.28 100 VAL A C 1
ATOM 740 O O . VAL A 1 100 ? 45.276 21.084 0.714 1.00 40.28 100 VAL A O 1
ATOM 743 N N . SER A 1 101 ? 43.460 21.398 2.008 1.00 39.69 101 SER A N 1
ATOM 744 C CA . SER A 1 101 ? 43.850 22.548 2.852 1.00 39.69 101 SER A CA 1
ATOM 745 C C . SER A 1 101 ? 42.630 22.877 3.724 1.00 39.69 101 SER A C 1
ATOM 747 O O . SER A 1 101 ? 41.537 22.957 3.188 1.00 39.69 101 SER A O 1
ATOM 749 N N . GLY A 1 102 ? 42.646 23.066 5.037 1.00 34.75 102 GLY A N 1
ATOM 750 C CA . GLY A 1 102 ? 43.671 23.098 6.068 1.00 34.75 102 GLY A CA 1
ATOM 751 C C . GLY A 1 102 ? 42.973 23.569 7.359 1.00 34.75 102 GLY A C 1
ATOM 752 O O . GLY A 1 102 ? 42.236 24.542 7.320 1.00 34.75 102 GLY A O 1
ATOM 753 N N . LEU A 1 103 ? 43.156 22.810 8.444 1.00 36.78 103 LEU A N 1
ATOM 754 C CA . LEU A 1 103 ? 43.190 23.181 9.872 1.00 36.78 103 LEU A CA 1
ATOM 755 C C . LEU A 1 103 ? 42.446 24.416 10.445 1.00 36.78 103 LEU A C 1
ATOM 757 O O . LEU A 1 103 ? 42.678 25.547 10.035 1.00 36.78 103 LEU A O 1
ATOM 761 N N . GLY A 1 104 ? 41.825 24.182 11.615 1.00 31.02 104 GLY A N 1
ATOM 762 C CA . GLY A 1 104 ? 41.846 25.098 12.779 1.00 31.02 104 GLY A CA 1
ATOM 763 C C . GLY A 1 104 ? 40.458 25.469 13.318 1.00 31.02 104 GLY A C 1
ATOM 764 O O . GLY A 1 104 ? 39.763 26.262 12.706 1.00 31.02 104 GLY A O 1
ATOM 765 N N . HIS A 1 105 ? 39.948 24.804 14.363 1.00 38.94 105 HIS A N 1
ATOM 766 C CA . HIS A 1 105 ? 39.979 25.283 15.765 1.00 38.94 105 HIS A CA 1
ATOM 767 C C . HIS A 1 105 ? 39.388 26.691 15.976 1.00 38.94 105 HIS A C 1
ATOM 769 O O . HIS A 1 105 ? 40.120 27.675 15.908 1.00 38.94 105 HIS A O 1
ATOM 775 N N . LEU A 1 106 ? 38.097 26.773 16.316 1.00 39.44 106 LEU A N 1
ATOM 776 C CA . LEU A 1 106 ? 37.546 27.015 17.666 1.00 39.44 106 LEU A CA 1
ATOM 777 C C . LEU A 1 106 ? 36.012 27.032 17.601 1.00 39.44 106 LEU A C 1
ATOM 779 O O . LEU A 1 106 ? 35.479 27.506 16.576 1.00 39.44 106 LEU A O 1
#

Organism: NCBI:txid68175

pLDDT: mean 78.68, std 23.47, range [31.02, 97.62]

Radius of gyration: 19.5 Å; chains: 1; bounding box: 56×38×32 Å

Foldseek 3Di:
DWAFEAAVPHTFDTGRPVLVVVVVVLLVVLCVVQVADLQWADCDPSYIYGDPVSNVVSLVSLVVVCVVDPDVVSVVSSDDDPDDGPDDDDDDDDDDDDDDDDDDDD

Secondary structure (DSSP, 8-state):
-B-EEEETTEEEE--BHHHHHHHHHHHHHHHHHHT---SEEEEETTEEEE-HHHHHHHHHHHHHHHHT---HHHHHHS----------------------------

Sequence (106 aa):
MSQYFSMGEEPLWNPSSRAARLFLRQTAVFEAELGLPSGLGPMENDECQIDSVVLGAFANAVLAHRERTRHAVILALSLHGEGTAVEGEGAGAGPVHAPVSGLGHL

InterPro domains:
  IPR045732 Protein of unknown function DUF6086 [PF19564] (1-78)